Protein AF-A0A920DGD9-F1 (afdb_monomer_lite)

Structure (mmCIF, N/CA/C/O backbone):
data_AF-A0A920DGD9-F1
#
_entry.id   AF-A0A920DGD9-F1
#
loop_
_atom_site.group_PDB
_atom_site.id
_atom_site.type_symbol
_atom_site.label_atom_id
_atom_site.label_alt_id
_atom_site.label_comp_id
_atom_site.label_asym_id
_atom_site.label_entity_id
_atom_site.label_seq_id
_atom_site.pdbx_PDB_ins_code
_atom_site.Cartn_x
_atom_site.Cartn_y
_atom_site.Cartn_z
_atom_site.occupancy
_atom_site.B_iso_or_equiv
_atom_site.auth_seq_id
_atom_site.auth_comp_id
_atom_site.auth_asym_id
_atom_site.auth_atom_id
_atom_site.pdbx_PDB_model_num
ATOM 1 N N . MET A 1 1 ? -0.582 -16.291 3.788 1.00 60.66 1 MET A N 1
ATOM 2 C CA . MET A 1 1 ? -1.723 -15.369 3.964 1.00 60.66 1 MET A CA 1
ATOM 3 C C . MET A 1 1 ? -1.335 -14.380 5.049 1.00 60.66 1 MET A C 1
ATOM 5 O O . MET A 1 1 ? -0.912 -14.825 6.109 1.00 60.66 1 MET A O 1
ATOM 9 N N . ILE A 1 2 ? -1.342 -13.079 4.755 1.00 74.94 2 ILE A N 1
ATOM 10 C CA . ILE A 1 2 ? -0.952 -12.040 5.720 1.00 74.94 2 ILE A CA 1
ATOM 11 C C . ILE A 1 2 ? -2.138 -11.823 6.664 1.00 74.94 2 ILE A C 1
ATOM 13 O O . ILE A 1 2 ? -3.246 -11.599 6.182 1.00 74.94 2 ILE A O 1
ATOM 17 N N . ASN A 1 3 ? -1.908 -11.918 7.975 1.00 82.50 3 ASN A N 1
ATOM 18 C CA . ASN A 1 3 ? -2.905 -11.615 9.001 1.00 82.50 3 ASN A CA 1
ATOM 19 C C . ASN A 1 3 ? -2.457 -10.366 9.771 1.00 82.50 3 ASN A C 1
ATOM 21 O O . ASN A 1 3 ? -1.311 -10.301 10.224 1.00 82.50 3 ASN A O 1
ATOM 25 N N . LEU A 1 4 ? -3.346 -9.381 9.876 1.00 86.81 4 LEU A N 1
ATOM 26 C CA . LEU A 1 4 ? -3.113 -8.130 10.587 1.00 86.81 4 LEU A CA 1
ATOM 27 C C . LEU A 1 4 ? -4.160 -7.962 11.684 1.00 86.81 4 LEU A C 1
ATOM 29 O O . LEU A 1 4 ? -5.357 -7.887 11.400 1.00 86.81 4 LEU A O 1
ATOM 33 N N . LYS A 1 5 ? -3.707 -7.866 12.935 1.00 88.19 5 LYS A N 1
ATOM 34 C CA . LYS A 1 5 ? -4.596 -7.576 14.059 1.00 88.19 5 LYS A CA 1
ATOM 35 C C . LYS A 1 5 ? -4.934 -6.097 14.076 1.00 88.19 5 LYS A C 1
ATOM 37 O O . LYS A 1 5 ? -4.053 -5.244 13.945 1.00 88.19 5 LYS A O 1
ATOM 42 N N . VAL A 1 6 ? -6.213 -5.792 14.253 1.00 91.44 6 VAL A N 1
ATOM 43 C CA . VAL A 1 6 ? -6.702 -4.414 14.270 1.00 91.44 6 VAL A CA 1
ATOM 44 C C . VAL A 1 6 ? -7.571 -4.181 15.496 1.00 91.44 6 VAL A C 1
ATOM 46 O O . VAL A 1 6 ? -8.307 -5.059 15.939 1.00 91.44 6 VAL A O 1
ATOM 49 N N . GLU A 1 7 ? -7.495 -2.976 16.045 1.00 90.88 7 GLU A N 1
ATOM 50 C CA . GLU A 1 7 ? -8.298 -2.578 17.200 1.00 90.88 7 GLU A CA 1
ATOM 51 C C . GLU A 1 7 ? -9.396 -1.616 16.756 1.00 90.88 7 GLU A C 1
ATOM 53 O O . GLU A 1 7 ? -9.132 -0.654 16.031 1.00 90.88 7 GLU A O 1
ATOM 58 N N . LYS A 1 8 ? -10.637 -1.830 17.195 1.00 91.38 8 LYS A N 1
ATOM 59 C CA . LYS A 1 8 ? -11.733 -0.920 16.854 1.00 91.38 8 LYS A CA 1
ATOM 60 C C . LYS A 1 8 ? -11.524 0.453 17.497 1.00 91.38 8 LYS A C 1
ATOM 62 O O . LYS A 1 8 ? -11.150 0.562 18.663 1.00 91.38 8 LYS A O 1
ATOM 67 N N . ARG A 1 9 ? -11.793 1.523 16.743 1.00 88.00 9 ARG A N 1
ATOM 68 C CA . ARG A 1 9 ? -11.675 2.902 17.232 1.00 88.00 9 ARG A CA 1
ATOM 69 C C . ARG A 1 9 ? -13.046 3.490 17.548 1.00 88.00 9 ARG A C 1
ATOM 71 O O . ARG A 1 9 ? -13.851 3.698 16.650 1.00 88.00 9 ARG A O 1
ATOM 78 N N . GLU A 1 10 ? -13.272 3.859 18.804 1.00 85.50 10 GLU A N 1
ATOM 79 C CA . GLU A 1 10 ? -14.515 4.530 19.217 1.00 85.50 10 GLU A CA 1
ATOM 80 C C . GLU A 1 10 ? -14.485 6.044 18.964 1.00 85.50 10 GLU A C 1
ATOM 82 O O . GLU A 1 10 ? -15.456 6.628 18.490 1.00 85.50 10 GLU A O 1
ATOM 87 N N . LYS A 1 11 ? -13.352 6.702 19.248 1.00 83.88 11 LYS A N 1
ATOM 88 C CA . LYS A 1 11 ? -13.198 8.154 19.079 1.00 83.88 11 LYS A CA 1
ATOM 89 C C . LYS A 1 11 ? -12.518 8.481 17.756 1.00 83.88 11 LYS A C 1
ATOM 91 O O . LYS A 1 11 ? -11.349 8.164 17.552 1.00 83.88 11 LYS A O 1
ATOM 96 N N . VAL A 1 12 ? -13.238 9.160 16.870 1.00 84.50 12 VAL A N 1
ATOM 97 C CA . VAL A 1 12 ? -12.712 9.678 15.600 1.00 84.50 12 VAL A CA 1
ATOM 98 C C . VAL A 1 12 ? -12.310 11.154 15.727 1.00 84.50 12 VAL A C 1
ATOM 100 O O . VAL A 1 12 ? -12.796 11.864 16.602 1.00 84.50 12 VAL A O 1
ATOM 103 N N . GLY A 1 13 ? -11.399 11.625 14.869 1.00 86.25 13 GLY A N 1
ATOM 104 C CA . GLY A 1 13 ? -10.994 13.036 14.805 1.00 86.25 13 GLY A CA 1
ATOM 105 C C . GLY A 1 13 ? -9.483 13.274 14.885 1.00 86.25 13 GLY A C 1
ATOM 106 O O . GLY A 1 13 ? -8.686 12.368 15.154 1.00 86.25 13 GLY A O 1
ATOM 107 N N . GLY A 1 14 ? -9.076 14.523 14.638 1.00 84.38 14 GLY A N 1
ATOM 108 C CA . GLY A 1 14 ? -7.666 14.899 14.492 1.00 84.38 14 GLY A CA 1
ATOM 109 C C . GLY A 1 14 ? -6.834 14.743 15.769 1.00 84.38 14 GLY A C 1
ATOM 110 O O . GLY A 1 14 ? -5.694 14.291 15.699 1.00 84.38 14 GLY A O 1
ATOM 111 N N . LEU A 1 15 ? -7.395 15.067 16.941 1.00 84.31 15 LEU A N 1
ATOM 112 C CA . LEU A 1 15 ? -6.694 14.943 18.229 1.00 84.31 15 LEU A CA 1
ATOM 113 C C . LEU A 1 15 ? -6.411 13.480 18.588 1.00 84.31 15 LEU A C 1
ATOM 115 O O . LEU A 1 15 ? -5.271 13.138 18.891 1.00 84.31 15 LEU A O 1
ATOM 119 N N . SER A 1 16 ? -7.422 12.610 18.477 1.00 84.44 16 SER A N 1
ATOM 120 C CA . SER A 1 16 ? -7.266 11.167 18.710 1.00 84.44 16 SER A CA 1
ATOM 121 C C . SER A 1 16 ? -6.249 10.551 17.747 1.00 84.44 16 SER A C 1
ATOM 123 O O . SER A 1 16 ? -5.367 9.813 18.176 1.00 84.44 16 SER A O 1
ATOM 125 N N . SER A 1 17 ? -6.307 10.925 16.466 1.00 85.75 17 SER A N 1
ATOM 126 C CA . SER A 1 17 ? -5.377 10.427 15.446 1.00 85.75 17 SER A CA 1
ATOM 127 C C . SER A 1 17 ? -3.932 10.855 15.727 1.00 85.75 17 SER A C 1
ATOM 129 O O . SER A 1 17 ? -3.017 10.040 15.658 1.00 85.75 17 SER A O 1
ATOM 131 N N . LYS A 1 18 ? -3.712 12.120 16.113 1.00 87.12 18 LYS A N 1
ATOM 132 C CA . LYS A 1 18 ? -2.380 12.627 16.484 1.00 87.12 18 LYS A CA 1
ATOM 133 C C . LYS A 1 18 ? -1.820 11.929 17.723 1.00 87.12 18 LYS A C 1
ATOM 135 O O . LYS A 1 18 ? -0.631 11.616 17.730 1.00 87.12 18 LYS A O 1
ATOM 140 N N . LYS A 1 19 ? -2.658 11.705 18.742 1.00 87.81 19 LYS A N 1
ATOM 141 C CA . LYS A 1 19 ? -2.274 10.992 19.965 1.00 87.81 19 LYS A CA 1
ATOM 142 C C . LYS A 1 19 ? -1.856 9.557 19.644 1.00 87.81 19 LYS A C 1
ATOM 144 O O . LYS A 1 19 ? -0.740 9.172 19.969 1.00 87.81 19 LYS A O 1
ATOM 149 N N . ALA A 1 20 ? -2.688 8.833 18.897 1.00 86.88 20 ALA A N 1
ATOM 150 C CA . ALA A 1 20 ? -2.423 7.453 18.500 1.00 86.88 20 ALA A CA 1
ATOM 151 C C . ALA A 1 20 ? -1.079 7.297 17.766 1.00 86.88 20 ALA A C 1
ATOM 153 O O . ALA A 1 20 ? -0.287 6.419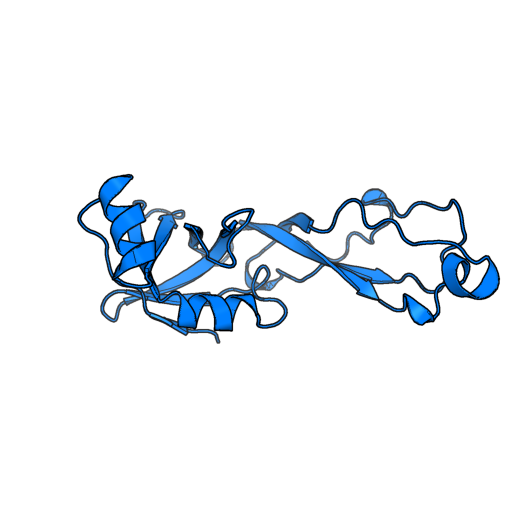 18.102 1.00 86.88 20 ALA A O 1
ATOM 154 N N . ILE A 1 21 ? -0.784 8.191 16.815 1.00 86.00 21 ILE A N 1
ATOM 155 C CA . ILE A 1 21 ? 0.464 8.149 16.037 1.00 86.00 21 ILE A CA 1
ATOM 156 C C . ILE A 1 21 ? 1.686 8.463 16.910 1.00 86.00 21 ILE A C 1
ATOM 158 O O . ILE A 1 21 ? 2.726 7.822 16.768 1.00 86.00 21 ILE A O 1
ATOM 162 N N . LYS A 1 22 ? 1.593 9.476 17.782 1.00 86.44 22 LYS A N 1
ATOM 163 C CA . LYS A 1 22 ? 2.744 9.977 18.550 1.00 86.44 22 LYS A CA 1
ATOM 164 C C . LYS A 1 22 ? 3.032 9.174 19.814 1.00 86.44 22 LYS A C 1
ATOM 166 O O . LYS A 1 22 ? 4.198 8.939 20.113 1.00 86.44 22 LYS A O 1
ATOM 171 N N . GLU A 1 23 ? 1.994 8.819 20.558 1.00 87.88 23 GLU A N 1
ATOM 172 C CA . GLU A 1 23 ? 2.102 8.234 21.898 1.00 87.88 23 GLU A CA 1
ATOM 173 C C . GLU A 1 23 ? 1.923 6.716 21.839 1.00 87.88 23 GLU A C 1
ATOM 175 O O . GLU A 1 23 ? 2.772 5.975 22.328 1.00 87.88 23 GLU A O 1
ATOM 180 N N . ASP A 1 24 ? 0.879 6.251 21.149 1.00 87.06 24 ASP A N 1
ATOM 181 C CA . ASP A 1 24 ? 0.488 4.835 21.167 1.00 87.06 24 ASP A CA 1
ATOM 182 C C . ASP A 1 24 ? 1.141 4.005 20.048 1.00 87.06 24 ASP A C 1
ATOM 184 O O . ASP A 1 24 ? 0.944 2.794 19.984 1.00 87.06 24 ASP A O 1
ATOM 188 N N . LYS A 1 25 ? 1.904 4.644 19.145 1.00 89.31 25 LYS A N 1
ATOM 189 C CA . LYS A 1 25 ? 2.502 4.030 17.938 1.00 89.31 25 LYS A CA 1
ATOM 190 C C . LYS A 1 25 ? 1.477 3.264 17.087 1.00 89.31 25 LYS A C 1
ATOM 192 O O . LYS A 1 25 ? 1.797 2.253 16.456 1.00 89.31 25 LYS A O 1
ATOM 197 N N . LYS A 1 26 ? 0.248 3.775 17.046 1.00 92.25 26 LYS A N 1
ATOM 198 C CA . LYS A 1 26 ? -0.873 3.249 16.266 1.00 92.25 26 LYS A CA 1
ATOM 199 C C . LYS A 1 26 ? -1.145 4.136 15.060 1.00 92.25 26 LYS A C 1
ATOM 201 O O . LYS A 1 26 ? -1.060 5.360 15.134 1.00 92.25 26 LYS A O 1
ATOM 206 N N . VAL A 1 27 ? -1.518 3.513 13.953 1.00 93.12 27 VAL A N 1
ATOM 207 C CA . VAL A 1 27 ? -1.886 4.183 12.707 1.00 93.12 27 VAL A CA 1
ATOM 208 C C . VAL A 1 27 ? -3.406 4.127 12.568 1.00 93.12 27 VAL A C 1
ATOM 210 O O . VAL A 1 27 ? -3.975 3.034 12.574 1.00 93.12 27 VAL A O 1
ATOM 213 N N . PRO A 1 28 ? -4.088 5.279 12.485 1.00 94.19 28 PRO A N 1
ATOM 214 C CA . PRO A 1 28 ? -5.504 5.330 12.154 1.00 94.19 28 PRO A CA 1
ATOM 215 C C . PRO A 1 28 ? -5.775 4.688 10.795 1.00 94.19 28 PRO A C 1
ATOM 217 O O . PRO A 1 28 ? -5.056 4.951 9.834 1.00 94.19 28 PRO A O 1
ATOM 220 N N . ALA A 1 29 ? -6.829 3.892 10.708 1.00 94.38 29 ALA A N 1
ATOM 221 C CA . ALA A 1 29 ? -7.268 3.313 9.454 1.00 94.38 29 ALA A CA 1
ATOM 222 C C . ALA A 1 29 ? -8.792 3.223 9.382 1.00 94.38 29 ALA A C 1
ATOM 224 O O . ALA A 1 29 ? -9.494 3.313 10.396 1.00 94.38 29 ALA A O 1
ATOM 225 N N . ILE A 1 30 ? -9.305 3.033 8.174 1.00 94.69 30 ILE A N 1
ATOM 226 C CA . ILE A 1 30 ? -10.725 2.812 7.925 1.00 94.69 30 ILE A CA 1
ATOM 227 C C . ILE A 1 30 ? -10.913 1.603 7.021 1.00 94.69 30 ILE A C 1
ATOM 229 O O . ILE A 1 30 ? -10.268 1.481 5.983 1.00 94.69 30 ILE A O 1
ATOM 233 N N . ILE A 1 31 ? -11.809 0.710 7.428 1.00 94.00 31 ILE A N 1
ATOM 234 C CA . ILE A 1 31 ? -12.226 -0.437 6.628 1.00 94.00 31 ILE A CA 1
ATOM 235 C C . ILE A 1 31 ? -13.607 -0.131 6.075 1.00 94.00 31 ILE A C 1
ATOM 237 O O . ILE A 1 31 ? -14.545 0.092 6.839 1.00 94.00 31 ILE A O 1
ATOM 241 N N . TYR A 1 32 ? -13.754 -0.124 4.758 1.00 92.62 32 TYR A N 1
ATOM 242 C CA . TYR A 1 32 ? -15.021 0.196 4.108 1.00 92.62 32 TYR A CA 1
ATOM 243 C C . TYR A 1 32 ? -15.257 -0.657 2.869 1.00 92.62 32 TYR A C 1
ATOM 245 O O . TYR A 1 32 ? -14.435 -1.484 2.482 1.00 92.62 32 TYR A O 1
ATOM 253 N N . GLY A 1 33 ? -16.413 -0.456 2.244 1.00 88.62 33 GLY A N 1
ATOM 254 C CA . GLY A 1 33 ? -16.825 -1.197 1.064 1.00 88.62 33 GLY A CA 1
ATOM 255 C C . GLY A 1 33 ? -17.625 -2.448 1.399 1.00 88.62 33 GLY A C 1
ATOM 256 O O . GLY A 1 33 ? -17.797 -2.832 2.562 1.00 88.62 33 GLY A O 1
ATOM 257 N N . GLY A 1 34 ? -18.138 -3.053 0.331 1.00 85.38 34 GLY A N 1
ATOM 258 C CA . GLY A 1 34 ? -19.195 -4.047 0.404 1.00 85.38 34 GLY A CA 1
ATOM 259 C C . GLY A 1 34 ? -20.499 -3.484 0.961 1.00 85.38 34 GLY A C 1
ATOM 260 O O . GLY A 1 34 ? -20.753 -2.291 0.838 1.00 85.38 34 GLY A O 1
ATOM 261 N N . ASP A 1 35 ? -21.299 -4.348 1.582 1.00 84.56 35 ASP A N 1
ATOM 262 C CA . ASP A 1 35 ? -22.633 -4.001 2.097 1.00 84.56 35 ASP A CA 1
ATOM 263 C C . ASP A 1 35 ? -22.619 -3.696 3.612 1.00 84.56 35 ASP A C 1
ATOM 265 O O . ASP A 1 35 ? -23.650 -3.715 4.279 1.00 84.56 35 ASP A O 1
ATOM 269 N N . LYS A 1 36 ? -21.430 -3.447 4.178 1.00 88.44 36 LYS A N 1
ATOM 270 C CA . LYS A 1 36 ? -21.212 -3.141 5.601 1.00 88.44 36 LYS A CA 1
ATOM 271 C C . LYS A 1 36 ? -20.808 -1.684 5.789 1.00 88.44 36 LYS A C 1
ATOM 273 O O . LYS A 1 36 ? -20.075 -1.123 4.974 1.00 88.44 36 LYS A O 1
ATOM 278 N N . GLU A 1 37 ? -21.183 -1.115 6.929 1.00 90.94 37 GLU A N 1
ATOM 279 C CA . GLU A 1 37 ? -20.788 0.246 7.291 1.00 90.94 37 GLU A CA 1
ATOM 280 C C . GLU A 1 37 ? -19.252 0.407 7.381 1.00 90.94 37 GLU A C 1
ATOM 282 O O . GLU A 1 37 ? -18.526 -0.554 7.701 1.00 90.94 37 GLU A O 1
ATOM 287 N N . PRO A 1 38 ? -18.721 1.607 7.077 1.00 93.44 38 PRO A N 1
ATOM 288 C CA . PRO A 1 38 ? -17.319 1.931 7.303 1.00 93.44 38 PRO A CA 1
ATOM 289 C C . PRO A 1 38 ? -16.958 1.805 8.784 1.00 93.44 38 PRO A C 1
ATOM 291 O O . PRO A 1 38 ? -17.647 2.336 9.653 1.00 93.44 38 PRO A O 1
ATOM 294 N N . MET A 1 39 ? -15.853 1.127 9.076 1.00 93.19 39 MET A N 1
ATOM 295 C CA . MET A 1 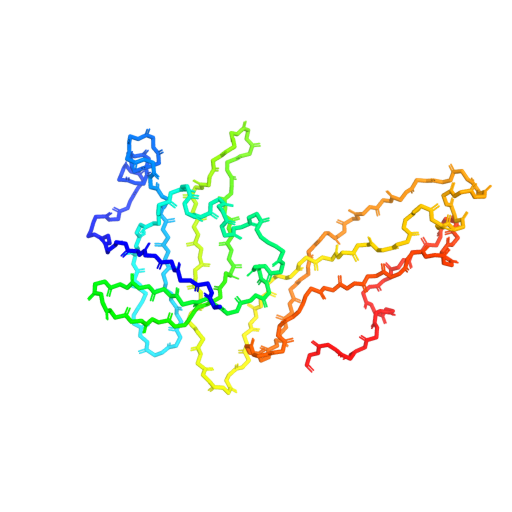39 ? -15.393 0.897 10.436 1.00 93.19 39 MET A CA 1
ATOM 296 C C . MET A 1 39 ? -14.025 1.548 10.661 1.00 93.19 39 MET A C 1
ATOM 298 O O . MET A 1 39 ? -13.044 1.136 10.034 1.00 93.19 39 MET A O 1
ATOM 302 N N . PRO A 1 40 ? -13.927 2.544 11.558 1.00 94.12 40 PRO A N 1
ATOM 303 C CA . PRO A 1 40 ? -12.647 3.106 11.955 1.00 94.12 40 PRO A CA 1
ATOM 304 C C . PRO A 1 40 ? -11.911 2.135 12.886 1.00 94.12 40 PRO A C 1
ATOM 306 O O . PRO A 1 40 ? -12.473 1.629 13.862 1.00 94.12 40 PRO A O 1
ATOM 309 N N . VAL A 1 41 ? -10.635 1.903 12.602 1.00 93.94 41 VAL A N 1
ATOM 310 C CA . VAL A 1 41 ? -9.762 1.006 13.365 1.00 93.94 41 VAL A CA 1
ATOM 311 C C . VAL A 1 41 ? -8.387 1.632 13.587 1.00 93.94 41 VAL A C 1
ATOM 313 O O . VAL A 1 41 ? -8.020 2.635 12.972 1.00 93.94 41 VAL A O 1
ATOM 316 N N . PHE A 1 42 ? -7.618 1.038 14.487 1.00 93.75 42 PHE A N 1
ATOM 317 C CA . PHE A 1 42 ? -6.201 1.287 14.663 1.00 93.75 42 PHE A CA 1
ATOM 318 C C . PHE A 1 42 ? -5.397 0.071 14.220 1.00 93.75 42 PHE A C 1
ATOM 320 O O . PHE A 1 42 ? -5.726 -1.066 14.555 1.00 93.75 42 PHE A O 1
ATOM 327 N N . LEU A 1 43 ? -4.313 0.343 13.501 1.00 92.12 43 LEU A N 1
ATOM 328 C CA . LEU A 1 43 ? -3.297 -0.628 13.119 1.00 92.12 43 LEU A CA 1
ATOM 329 C C . LEU A 1 43 ? -2.040 -0.388 13.951 1.00 92.12 43 LEU A C 1
ATOM 331 O O . LEU A 1 43 ? -1.663 0.758 14.200 1.00 92.12 43 LEU A O 1
ATOM 335 N N . GLN A 1 44 ? -1.348 -1.448 14.348 1.00 90.69 44 GLN A N 1
ATOM 336 C CA . GLN A 1 44 ? -0.042 -1.312 14.990 1.00 90.69 44 GLN A CA 1
ATOM 337 C C . GLN A 1 44 ? 1.000 -0.875 13.952 1.00 90.69 44 GLN A C 1
ATOM 339 O O . GLN A 1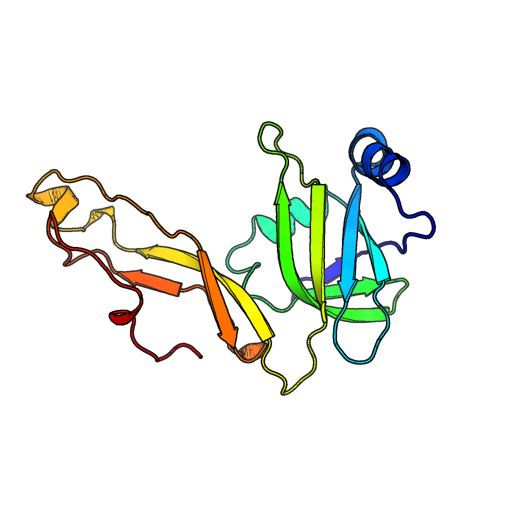 44 ? 1.190 -1.549 12.939 1.00 90.69 44 GLN A O 1
ATOM 344 N N . ASN A 1 45 ? 1.709 0.236 14.192 1.00 88.19 45 ASN A N 1
ATOM 345 C CA . ASN A 1 45 ? 2.635 0.801 13.199 1.00 88.19 45 ASN A CA 1
ATOM 346 C C . ASN A 1 45 ? 3.749 -0.185 12.807 1.00 88.19 45 ASN A C 1
ATOM 348 O O . ASN A 1 45 ? 4.119 -0.276 11.641 1.00 88.19 45 ASN A O 1
ATOM 352 N N . ASN A 1 46 ? 4.264 -0.960 13.766 1.00 87.50 46 ASN A N 1
ATOM 353 C CA . ASN A 1 46 ? 5.320 -1.940 13.503 1.00 87.50 46 ASN A CA 1
ATOM 354 C C . ASN A 1 46 ? 4.842 -3.095 12.611 1.00 87.50 46 ASN A C 1
ATOM 356 O O . ASN A 1 46 ? 5.601 -3.564 11.766 1.00 87.50 46 ASN A O 1
ATOM 360 N N . GLU A 1 47 ? 3.605 -3.561 12.797 1.00 88.38 47 GLU A N 1
ATOM 361 C CA . GLU A 1 47 ? 3.019 -4.609 11.953 1.00 88.38 47 GLU A CA 1
ATOM 362 C C . GLU A 1 47 ? 2.744 -4.070 10.551 1.00 88.38 47 GLU A C 1
ATOM 364 O O . GLU A 1 47 ? 3.111 -4.705 9.565 1.00 88.38 47 GLU A O 1
ATOM 369 N N . LEU A 1 48 ? 2.214 -2.848 10.464 1.00 88.75 48 LEU A N 1
ATOM 370 C CA . LEU A 1 48 ? 1.984 -2.171 9.195 1.00 88.75 48 LEU A CA 1
ATOM 371 C C . LEU A 1 48 ? 3.283 -1.983 8.395 1.00 88.75 48 LEU A C 1
ATOM 373 O O . LEU A 1 48 ? 3.302 -2.272 7.204 1.00 88.75 48 LEU A O 1
ATOM 377 N N . ILE A 1 49 ? 4.380 -1.557 9.035 1.00 88.00 49 ILE A N 1
ATOM 378 C CA . ILE A 1 49 ? 5.693 -1.434 8.378 1.00 88.00 49 ILE A CA 1
ATOM 379 C C . ILE A 1 49 ? 6.152 -2.783 7.823 1.00 88.00 49 ILE A C 1
ATOM 381 O O . ILE A 1 49 ? 6.605 -2.836 6.682 1.00 88.00 49 ILE A O 1
ATOM 385 N N . LYS A 1 50 ? 6.036 -3.866 8.601 1.00 86.94 50 LYS A N 1
ATOM 386 C CA . LYS A 1 50 ? 6.435 -5.212 8.156 1.00 86.94 50 LYS A CA 1
ATOM 387 C C . LYS A 1 50 ? 5.636 -5.654 6.937 1.00 86.94 50 LYS A C 1
ATOM 389 O O . LYS A 1 50 ? 6.216 -6.169 5.990 1.00 86.94 50 LYS A O 1
ATOM 394 N N . ILE A 1 51 ? 4.328 -5.419 6.967 1.00 86.50 51 ILE A N 1
ATOM 395 C CA . ILE A 1 51 ? 3.425 -5.774 5.878 1.00 86.50 51 ILE A CA 1
ATOM 396 C C . ILE A 1 51 ? 3.750 -4.938 4.644 1.00 86.50 51 ILE A C 1
ATOM 398 O O . ILE A 1 51 ? 4.065 -5.504 3.613 1.00 86.50 51 ILE A O 1
ATOM 402 N N . ILE A 1 52 ? 3.788 -3.611 4.740 1.00 84.88 52 ILE A N 1
ATOM 403 C CA . ILE A 1 52 ? 4.076 -2.741 3.587 1.00 84.88 52 ILE A CA 1
ATOM 404 C C . ILE A 1 52 ? 5.471 -2.987 2.998 1.00 84.88 52 ILE A C 1
ATOM 406 O O . ILE A 1 52 ? 5.661 -2.828 1.797 1.00 84.88 52 ILE A O 1
ATOM 410 N N . SER A 1 53 ? 6.445 -3.373 3.825 1.00 82.88 53 SER A N 1
ATOM 411 C CA . SER A 1 53 ? 7.799 -3.689 3.353 1.00 82.88 53 SER A CA 1
ATOM 412 C C . SER A 1 53 ? 7.898 -5.049 2.662 1.00 82.88 53 SER A C 1
ATOM 414 O O . SER A 1 53 ? 8.934 -5.333 2.068 1.00 82.88 53 SER A O 1
ATOM 416 N N . SER A 1 54 ? 6.874 -5.904 2.752 1.00 80.31 54 SER A N 1
ATOM 417 C CA . SER A 1 54 ? 6.856 -7.151 1.989 1.00 80.31 54 SER A CA 1
ATOM 418 C C . SER A 1 54 ? 6.473 -6.906 0.528 1.00 80.31 54 SER A C 1
ATOM 420 O O . SER A 1 54 ? 5.735 -5.979 0.189 1.00 80.31 54 SER A O 1
ATOM 422 N N . GLU A 1 55 ? 7.025 -7.721 -0.364 1.00 68.19 55 GLU A N 1
ATOM 423 C CA . GLU A 1 55 ? 6.769 -7.591 -1.795 1.00 68.19 55 GLU A CA 1
ATOM 424 C C . GLU A 1 55 ? 5.290 -7.877 -2.113 1.00 68.19 55 GLU A C 1
ATOM 426 O O . GLU A 1 55 ? 4.653 -8.725 -1.489 1.00 68.19 55 GLU A O 1
ATOM 431 N N . ASN A 1 56 ? 4.743 -7.177 -3.112 1.00 69.19 56 ASN A N 1
ATOM 432 C CA . ASN A 1 56 ? 3.383 -7.363 -3.649 1.00 69.19 56 ASN A CA 1
ATOM 433 C C . ASN A 1 56 ? 2.203 -7.051 -2.704 1.00 69.19 56 ASN A C 1
ATOM 435 O O . ASN A 1 56 ? 1.062 -7.396 -3.012 1.00 69.19 56 ASN A O 1
ATOM 439 N N . VAL A 1 57 ? 2.411 -6.369 -1.578 1.00 76.62 57 VAL A N 1
ATOM 440 C CA . VAL A 1 57 ? 1.342 -6.139 -0.583 1.00 76.62 57 VAL A CA 1
ATOM 441 C C . VAL A 1 57 ? 0.213 -5.238 -1.061 1.00 76.62 57 VAL A C 1
ATOM 443 O O . VAL A 1 57 ? -0.950 -5.526 -0.790 1.00 76.62 57 VAL A O 1
ATOM 446 N N . PHE A 1 58 ? 0.526 -4.180 -1.805 1.00 75.00 58 PHE A N 1
ATOM 447 C CA . PHE A 1 58 ? -0.492 -3.296 -2.385 1.00 75.00 58 PHE A CA 1
ATOM 448 C C . PHE A 1 58 ? -1.384 -4.025 -3.398 1.00 75.00 58 PHE A C 1
ATOM 450 O O . PHE A 1 58 ? -2.534 -3.645 -3.605 1.00 75.00 58 PHE A O 1
ATOM 457 N N . GLY A 1 59 ? -0.859 -5.102 -3.987 1.00 72.06 59 GLY A N 1
ATOM 458 C CA . GLY A 1 59 ? -1.569 -5.966 -4.913 1.00 72.06 59 GLY A CA 1
ATOM 459 C C . GLY A 1 59 ? -2.148 -7.238 -4.288 1.00 72.06 59 GLY A C 1
ATOM 460 O O . GLY A 1 59 ? -2.589 -8.107 -5.025 1.00 72.06 59 GLY A O 1
ATOM 461 N N . SER A 1 60 ? -2.123 -7.398 -2.964 1.00 78.69 60 SER A N 1
ATOM 462 C CA . SER A 1 60 ? -2.507 -8.656 -2.313 1.00 78.69 60 SER A CA 1
ATOM 463 C C . SER A 1 60 ? -3.748 -8.506 -1.441 1.00 78.69 60 SER A C 1
ATOM 465 O O . SER A 1 60 ? -3.957 -7.482 -0.791 1.00 78.69 60 SER A O 1
ATOM 467 N N . VAL A 1 61 ? -4.552 -9.570 -1.382 1.00 84.94 61 VAL A N 1
ATOM 468 C CA . VAL A 1 61 ? -5.636 -9.702 -0.400 1.00 84.94 61 VAL A CA 1
ATOM 469 C C . VAL A 1 61 ? -5.045 -10.064 0.959 1.00 84.94 61 VAL A C 1
ATOM 471 O O . VAL A 1 61 ? -4.221 -10.974 1.080 1.00 84.94 61 VAL A O 1
ATOM 474 N N . ILE A 1 62 ? -5.484 -9.352 1.988 1.00 88.31 62 ILE A N 1
ATOM 475 C CA . ILE A 1 62 ? -4.999 -9.467 3.361 1.00 88.31 62 ILE A CA 1
ATOM 476 C C . ILE A 1 62 ? -6.169 -9.828 4.260 1.00 88.31 62 ILE A C 1
ATOM 478 O O . ILE A 1 62 ? -7.288 -9.350 4.074 1.00 88.31 62 ILE A O 1
ATOM 482 N N . GLU A 1 63 ? -5.904 -10.676 5.244 1.00 90.44 63 GLU A N 1
ATOM 483 C CA . GLU A 1 63 ? -6.858 -10.977 6.298 1.00 90.44 63 GLU A CA 1
ATOM 484 C C . GLU A 1 63 ? -6.639 -10.007 7.460 1.00 90.44 63 GLU A C 1
ATOM 486 O O . GLU A 1 63 ? -5.536 -9.902 7.998 1.00 90.44 63 GLU A O 1
ATOM 491 N N . ILE A 1 64 ? -7.687 -9.298 7.857 1.00 91.62 64 ILE A N 1
ATOM 492 C CA . ILE A 1 64 ? -7.693 -8.488 9.073 1.00 91.62 64 ILE A CA 1
ATOM 493 C C . ILE A 1 64 ? -8.492 -9.197 10.159 1.00 91.62 64 ILE A C 1
ATOM 495 O O . ILE A 1 64 ? -9.568 -9.730 9.892 1.00 91.62 64 ILE A O 1
ATOM 499 N N . ASP A 1 65 ? -7.964 -9.195 11.378 1.00 91.00 65 ASP A N 1
ATOM 500 C CA . ASP A 1 65 ? -8.618 -9.755 12.557 1.00 91.00 65 ASP A CA 1
ATOM 501 C C . ASP A 1 65 ? -9.096 -8.624 13.472 1.00 91.00 65 ASP A C 1
ATOM 503 O O . ASP A 1 65 ? -8.285 -7.889 14.042 1.00 91.00 65 ASP A O 1
ATOM 507 N N . ILE A 1 66 ? -10.419 -8.482 13.573 1.00 88.69 66 ILE A N 1
ATOM 508 C CA . ILE A 1 66 ? -11.113 -7.519 14.428 1.00 88.69 66 ILE A CA 1
ATOM 509 C C . ILE A 1 66 ? -11.843 -8.309 15.515 1.00 88.69 66 ILE A C 1
ATOM 511 O O . ILE A 1 66 ? -12.879 -8.914 15.239 1.00 88.69 66 ILE A O 1
ATOM 515 N N . ASP A 1 67 ? -11.352 -8.297 16.752 1.00 84.88 67 ASP A N 1
ATOM 516 C CA . ASP A 1 67 ? -12.002 -8.978 17.884 1.00 84.88 67 ASP A CA 1
ATOM 517 C C . ASP A 1 67 ? -12.369 -10.458 17.589 1.00 84.88 67 ASP A C 1
ATOM 519 O O . ASP A 1 67 ? -13.475 -10.912 17.895 1.00 84.88 67 ASP A O 1
ATOM 523 N N . ASN A 1 68 ? -11.454 -11.218 16.968 1.00 83.12 68 ASN A N 1
ATOM 524 C CA . ASN A 1 68 ? -11.627 -12.599 16.479 1.00 83.12 68 ASN A CA 1
ATOM 525 C C . ASN A 1 68 ? -12.552 -12.762 15.257 1.00 83.12 68 ASN A C 1
ATOM 527 O O . ASN A 1 68 ? -12.895 -13.888 14.880 1.00 83.12 68 ASN A O 1
ATOM 531 N N . LYS A 1 69 ? -12.971 -11.668 14.613 1.00 87.25 69 LYS A N 1
ATOM 532 C CA . LYS A 1 69 ? -13.691 -11.693 13.334 1.00 87.25 69 LYS A CA 1
ATOM 533 C C . LYS A 1 69 ? -12.733 -11.373 12.199 1.00 87.25 69 LYS A C 1
ATOM 535 O O . LYS A 1 69 ? -12.150 -10.294 12.144 1.00 87.25 69 LYS A O 1
ATOM 540 N N . LYS A 1 70 ? -12.637 -12.304 11.256 1.00 90.62 70 LYS A N 1
ATOM 541 C CA . LYS A 1 70 ? -11.784 -12.179 10.077 1.00 90.62 70 LYS A CA 1
ATOM 542 C C . LYS A 1 70 ? -12.533 -11.504 8.934 1.00 90.62 70 LYS A C 1
ATOM 544 O O . LYS A 1 70 ? -13.632 -11.929 8.579 1.00 90.62 70 LYS A O 1
ATOM 549 N N . GLU A 1 71 ? -11.928 -10.486 8.334 1.00 90.12 71 GLU A N 1
ATOM 550 C CA . GLU A 1 71 ? -12.396 -9.885 7.082 1.00 90.12 71 GLU A CA 1
ATOM 551 C C . GLU A 1 71 ? -11.265 -9.866 6.047 1.00 90.12 71 GLU A C 1
ATOM 553 O O . GLU A 1 71 ? -10.098 -9.689 6.386 1.00 90.12 71 GLU A O 1
ATOM 558 N N . MET A 1 72 ? -11.606 -10.058 4.771 1.00 90.19 72 MET A N 1
ATOM 559 C CA . MET A 1 72 ? -10.655 -9.933 3.665 1.00 90.19 72 MET A CA 1
ATOM 560 C C . MET A 1 72 ? -10.677 -8.508 3.127 1.00 90.19 72 MET A C 1
ATOM 562 O O . MET A 1 72 ? -11.739 -7.982 2.781 1.00 90.19 72 MET A O 1
ATOM 566 N N . VAL A 1 73 ? -9.506 -7.888 3.034 1.00 90.75 73 VAL A N 1
ATOM 567 C CA . VAL A 1 73 ? -9.344 -6.506 2.582 1.00 90.75 73 VAL A CA 1
ATOM 568 C C . VAL A 1 73 ? -8.156 -6.360 1.641 1.00 90.75 73 VAL A C 1
ATOM 570 O O . VAL A 1 73 ? -7.249 -7.187 1.625 1.00 90.75 73 VAL A O 1
ATOM 573 N N . VAL A 1 74 ? -8.148 -5.280 0.870 1.00 89.19 74 VAL A N 1
ATOM 574 C CA . VAL A 1 74 ? -6.996 -4.816 0.089 1.00 89.19 74 VAL A CA 1
ATOM 575 C C . VAL A 1 74 ? -6.623 -3.404 0.518 1.00 89.19 74 VAL A C 1
ATOM 577 O O . VAL A 1 74 ? -7.489 -2.619 0.917 1.00 89.19 74 VAL A O 1
ATOM 580 N N . PHE A 1 75 ? -5.338 -3.066 0.417 1.00 88.50 75 PHE A N 1
ATOM 581 C CA . PHE A 1 75 ? -4.893 -1.688 0.586 1.00 88.50 75 PHE A CA 1
ATOM 582 C C . PHE A 1 75 ? -5.430 -0.836 -0.558 1.00 88.50 75 PHE A C 1
ATOM 584 O O . PHE A 1 75 ? -5.129 -1.076 -1.727 1.00 88.50 75 PHE A O 1
ATOM 591 N N . LYS A 1 76 ? -6.234 0.169 -0.218 1.00 87.88 76 LYS A N 1
ATOM 592 C CA . LYS A 1 76 ? -6.708 1.152 -1.188 1.00 87.88 76 LYS A CA 1
ATOM 593 C C . LYS A 1 76 ? -5.783 2.359 -1.246 1.00 87.88 76 LYS A C 1
ATOM 595 O O . LYS A 1 76 ? -5.444 2.809 -2.337 1.00 87.88 76 LYS A O 1
ATOM 600 N N . GLU A 1 77 ? -5.382 2.859 -0.084 1.00 87.88 77 GLU A N 1
ATOM 601 C CA . GLU A 1 77 ? -4.470 3.990 0.040 1.00 87.88 77 GLU A CA 1
ATOM 602 C C . GLU A 1 77 ? -3.656 3.864 1.327 1.00 87.88 77 GLU A C 1
ATOM 604 O O . GLU A 1 77 ? -4.154 3.419 2.364 1.00 87.88 77 GLU A O 1
ATOM 609 N N . VAL A 1 78 ? -2.392 4.275 1.264 1.00 89.56 78 VAL A N 1
ATOM 610 C CA . VAL A 1 78 ? -1.528 4.402 2.434 1.00 89.56 78 VAL A CA 1
ATOM 611 C C . VAL A 1 78 ? -0.933 5.796 2.437 1.00 89.56 78 VAL A C 1
ATOM 613 O O . VAL A 1 78 ? -0.176 6.171 1.544 1.00 89.56 78 VAL A O 1
ATOM 616 N N . GLN A 1 79 ? -1.232 6.553 3.484 1.00 90.88 79 GLN A N 1
ATOM 617 C CA . GLN A 1 79 ? -0.703 7.892 3.665 1.00 90.88 79 GLN A CA 1
ATOM 618 C C . GLN A 1 79 ? 0.517 7.851 4.572 1.00 90.88 79 GLN A C 1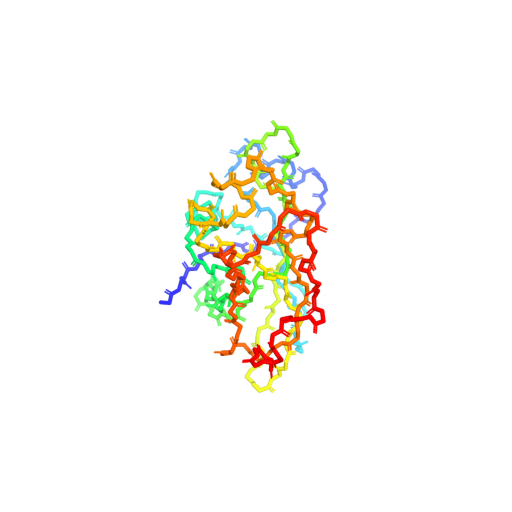
ATOM 620 O O . GLN A 1 79 ? 0.498 7.303 5.680 1.00 90.88 79 GLN A O 1
ATOM 625 N N . LYS A 1 80 ? 1.592 8.471 4.095 1.00 89.75 80 LYS A N 1
ATOM 626 C CA . LYS A 1 80 ? 2.851 8.611 4.815 1.00 89.75 80 LYS A CA 1
ATOM 627 C C . LYS A 1 80 ? 3.135 10.083 5.061 1.00 89.75 80 LYS A C 1
ATOM 629 O O . LYS A 1 80 ? 2.876 10.934 4.212 1.00 89.75 80 LYS A O 1
ATOM 634 N N . HIS A 1 81 ? 3.707 10.387 6.217 1.00 88.94 81 HIS A N 1
ATOM 635 C CA . HIS A 1 81 ? 4.149 11.741 6.509 1.00 88.94 81 HIS A CA 1
ATOM 636 C C . HIS A 1 81 ? 5.283 12.149 5.540 1.00 88.94 81 HIS A C 1
ATOM 638 O O . HIS A 1 81 ? 6.241 11.392 5.383 1.00 88.94 81 HIS A O 1
ATOM 644 N N . PRO A 1 82 ? 5.247 13.348 4.928 1.00 86.12 82 PRO A N 1
ATOM 645 C CA . PRO A 1 82 ? 6.179 13.720 3.855 1.00 86.12 82 PRO A CA 1
ATOM 646 C C . PRO A 1 82 ? 7.644 13.800 4.306 1.00 86.12 82 PRO A C 1
ATOM 648 O O . PRO A 1 82 ? 8.545 13.453 3.554 1.00 86.12 82 PRO A O 1
ATOM 651 N N . SER A 1 83 ? 7.891 14.239 5.545 1.00 87.44 83 SER A N 1
ATOM 652 C CA . SER A 1 83 ? 9.248 14.387 6.099 1.00 87.44 83 SER A CA 1
ATOM 653 C C . SER A 1 83 ? 9.621 13.385 7.191 1.00 87.44 83 SER A C 1
ATOM 655 O O . SER A 1 83 ? 10.770 13.338 7.617 1.00 87.44 83 SER A O 1
ATOM 657 N N . LYS A 1 84 ? 8.663 12.598 7.689 1.00 83.75 84 LYS A N 1
ATOM 658 C CA . LYS A 1 84 ? 8.881 11.672 8.807 1.00 83.75 84 LYS A CA 1
ATOM 659 C C . LYS A 1 84 ? 8.596 10.271 8.314 1.00 83.75 84 LYS A C 1
ATOM 661 O O . LYS A 1 84 ? 7.633 10.060 7.587 1.00 83.75 84 LYS A O 1
ATOM 666 N N . ASN A 1 85 ? 9.388 9.298 8.741 1.00 80.50 85 ASN A N 1
ATOM 667 C CA . ASN A 1 85 ? 9.195 7.910 8.332 1.00 80.50 85 ASN A CA 1
ATOM 668 C C . ASN A 1 85 ? 8.058 7.228 9.122 1.00 80.50 85 ASN A C 1
ATOM 670 O O . ASN A 1 85 ? 8.272 6.207 9.765 1.00 80.50 85 ASN A O 1
ATOM 674 N N . ILE A 1 86 ? 6.867 7.835 9.125 1.00 85.38 86 ILE A N 1
ATOM 675 C CA . ILE A 1 86 ? 5.679 7.367 9.848 1.00 85.38 86 ILE A CA 1
ATOM 676 C C . ILE A 1 86 ? 4.463 7.344 8.922 1.00 85.38 86 ILE A C 1
ATOM 678 O O . ILE A 1 86 ? 4.288 8.246 8.097 1.00 85.38 86 ILE A O 1
ATOM 682 N N . PHE A 1 87 ? 3.613 6.335 9.086 1.00 90.12 87 PHE A N 1
ATOM 683 C CA . PHE A 1 87 ? 2.314 6.270 8.422 1.00 90.12 87 PHE A CA 1
ATOM 684 C C . PHE A 1 87 ? 1.280 7.088 9.199 1.00 90.12 87 PHE A C 1
ATOM 686 O O . PHE A 1 87 ? 1.285 7.108 10.431 1.00 90.12 87 PHE A O 1
ATOM 693 N N . THR A 1 88 ? 0.419 7.802 8.478 1.00 91.56 88 THR A N 1
ATOM 694 C CA . THR A 1 88 ? -0.563 8.731 9.058 1.00 91.56 88 THR A CA 1
ATOM 695 C C . THR A 1 88 ? -1.992 8.237 8.930 1.00 91.56 88 THR A C 1
ATOM 697 O O . THR A 1 88 ? -2.798 8.507 9.819 1.00 91.56 88 THR A O 1
ATOM 700 N N . HIS A 1 89 ? -2.306 7.534 7.844 1.00 92.75 89 HIS A N 1
ATOM 701 C CA . HIS A 1 89 ? -3.620 6.950 7.615 1.00 92.75 89 HIS A CA 1
ATOM 702 C C . HIS A 1 89 ? -3.528 5.762 6.658 1.00 92.75 89 HIS A C 1
ATOM 704 O O . HIS A 1 89 ? -2.646 5.735 5.796 1.00 92.75 89 HIS A O 1
ATOM 710 N N . VAL A 1 90 ? -4.444 4.808 6.790 1.00 93.19 90 VAL A N 1
ATOM 711 C CA . VAL A 1 90 ? -4.585 3.679 5.867 1.00 93.19 90 VAL A CA 1
ATOM 712 C C . VAL A 1 90 ? -6.052 3.470 5.511 1.00 93.19 90 VAL A C 1
ATOM 714 O O . VAL A 1 90 ? -6.909 3.365 6.388 1.00 93.19 90 VAL A O 1
ATOM 717 N N . ASP A 1 91 ? -6.313 3.316 4.221 1.00 92.56 91 ASP A N 1
ATOM 718 C CA . ASP A 1 91 ? -7.619 2.965 3.687 1.00 92.56 91 ASP A CA 1
ATOM 719 C C . ASP A 1 91 ? -7.615 1.502 3.253 1.00 92.56 91 ASP A C 1
ATOM 721 O O . ASP A 1 91 ? -6.814 1.082 2.412 1.00 92.56 91 ASP A O 1
ATOM 725 N N . LEU A 1 92 ? -8.535 0.729 3.823 1.00 92.44 92 LEU A N 1
ATOM 726 C CA . LEU A 1 92 ? -8.715 -0.689 3.547 1.00 92.44 92 LEU A CA 1
ATOM 727 C C . LEU A 1 92 ? -10.081 -0.906 2.896 1.00 92.44 92 LEU A C 1
ATOM 729 O O . LEU A 1 92 ? -11.120 -0.539 3.450 1.00 92.44 92 LEU A O 1
ATOM 733 N N . LEU A 1 93 ? -10.084 -1.538 1.726 1.00 91.19 93 LEU A N 1
ATOM 734 C CA . LEU A 1 93 ? -11.303 -1.872 1.000 1.00 91.19 93 LEU A CA 1
ATOM 735 C C . LEU A 1 93 ? -11.638 -3.350 1.203 1.00 91.19 93 LEU A C 1
ATOM 737 O O . LEU A 1 93 ? -10.811 -4.215 0.923 1.00 91.19 93 LEU A O 1
ATOM 741 N N . ARG A 1 94 ? -12.861 -3.647 1.646 1.00 91.31 94 ARG A N 1
ATOM 742 C CA . ARG A 1 94 ? -13.360 -5.019 1.785 1.00 91.31 94 ARG A CA 1
ATOM 743 C C . ARG A 1 94 ? -13.460 -5.702 0.429 1.00 91.31 94 ARG A C 1
ATOM 745 O O . ARG A 1 94 ? -14.046 -5.170 -0.515 1.00 91.31 94 ARG A O 1
ATOM 752 N N . VAL A 1 95 ? -12.933 -6.916 0.368 1.00 88.56 95 VAL A N 1
ATOM 753 C CA . VAL A 1 95 ? -13.029 -7.780 -0.803 1.00 88.56 95 VAL A CA 1
ATOM 754 C C . VAL A 1 95 ? -14.297 -8.612 -0.704 1.00 88.56 95 VAL A C 1
ATOM 756 O O . VAL A 1 95 ? -14.492 -9.357 0.254 1.00 88.56 95 VAL A O 1
ATOM 759 N N . ILE A 1 96 ? -15.147 -8.511 -1.725 1.00 84.44 96 ILE A N 1
ATOM 760 C CA . ILE A 1 96 ? -16.267 -9.431 -1.919 1.00 84.44 96 ILE A CA 1
ATOM 761 C C . ILE A 1 96 ? -15.875 -10.418 -3.022 1.00 84.44 96 ILE A C 1
ATOM 763 O O . ILE A 1 96 ? -15.524 -9.968 -4.120 1.00 84.44 96 ILE A O 1
ATOM 767 N N . PRO A 1 97 ? -15.972 -11.737 -2.777 1.00 79.62 97 PRO A N 1
ATOM 768 C CA . PRO A 1 97 ? -15.746 -12.746 -3.803 1.00 79.62 97 PRO A CA 1
ATOM 769 C C . PRO A 1 97 ? -16.542 -12.450 -5.080 1.00 79.62 97 PRO A C 1
ATOM 771 O O . PRO A 1 97 ? -17.736 -12.159 -5.038 1.00 79.62 97 PRO A O 1
ATOM 774 N N . GLY A 1 98 ? -15.866 -12.491 -6.227 1.00 77.75 98 GLY A N 1
ATOM 775 C CA . GLY A 1 98 ? -16.482 -12.268 -7.538 1.00 77.75 98 GLY A CA 1
ATOM 776 C C . GLY A 1 98 ? -16.653 -10.804 -7.966 1.00 77.75 98 GLY A C 1
ATOM 777 O O . GLY A 1 98 ? -16.908 -10.567 -9.148 1.00 77.75 98 GLY A O 1
ATOM 778 N N . LYS A 1 99 ? -16.459 -9.812 -7.082 1.00 82.00 99 LYS A N 1
ATOM 779 C CA . LYS A 1 99 ? -16.465 -8.391 -7.474 1.00 82.00 99 LYS A CA 1
ATOM 780 C C . LYS A 1 99 ? -15.069 -7.935 -7.912 1.00 82.00 99 LYS A C 1
ATOM 782 O O . LYS A 1 99 ? -14.054 -8.343 -7.348 1.00 82.00 99 LYS A O 1
ATOM 787 N N . LYS A 1 100 ? -15.019 -7.069 -8.929 1.00 83.75 100 LYS A N 1
ATOM 788 C CA . LYS A 1 100 ? -13.791 -6.355 -9.304 1.00 83.75 100 LYS A CA 1
ATOM 789 C C . LYS A 1 100 ? -13.566 -5.192 -8.336 1.00 83.75 100 LYS A C 1
ATOM 791 O O . LYS A 1 100 ? -14.523 -4.527 -7.943 1.00 83.75 100 LYS A O 1
ATOM 796 N N . VAL A 1 101 ? -12.312 -4.940 -7.984 1.00 83.50 101 VAL A N 1
ATOM 797 C CA . VAL A 1 101 ? -11.896 -3.833 -7.119 1.00 83.50 101 VAL A CA 1
ATOM 798 C C . VAL A 1 101 ? -10.922 -2.931 -7.864 1.00 83.50 101 VAL A C 1
ATOM 800 O O . VAL A 1 101 ? -10.088 -3.401 -8.637 1.00 83.50 101 VAL A O 1
ATOM 803 N N . ALA A 1 102 ? -11.050 -1.623 -7.645 1.00 83.00 102 ALA A N 1
ATOM 804 C CA . ALA A 1 102 ? -10.100 -0.645 -8.153 1.00 83.00 102 ALA A CA 1
ATOM 805 C C . ALA A 1 102 ? -8.968 -0.480 -7.136 1.00 83.00 102 ALA A C 1
ATOM 807 O O . ALA A 1 102 ? -9.197 0.064 -6.052 1.00 83.00 102 ALA A O 1
ATOM 808 N N . VAL A 1 103 ? -7.761 -0.905 -7.481 1.00 82.50 103 VAL A N 1
ATOM 809 C CA . VAL A 1 103 ? -6.580 -0.880 -6.606 1.00 82.50 103 VAL A CA 1
ATOM 810 C C . VAL A 1 103 ? -5.430 -0.158 -7.288 1.00 82.50 103 VAL A C 1
ATOM 812 O O . VAL A 1 103 ? -5.385 -0.072 -8.513 1.00 82.50 103 VAL A O 1
ATOM 815 N N . THR A 1 104 ? -4.526 0.404 -6.496 1.00 82.88 104 THR A N 1
ATOM 816 C CA . THR A 1 104 ? -3.316 1.046 -7.008 1.00 82.88 104 THR A CA 1
ATOM 817 C C . THR A 1 104 ? -2.162 0.080 -6.815 1.00 82.88 104 THR A C 1
ATOM 819 O O . THR A 1 104 ? -1.873 -0.315 -5.689 1.00 82.88 104 THR A O 1
ATOM 822 N N . VAL A 1 105 ? -1.540 -0.329 -7.917 1.00 82.62 105 VAL A N 1
ATOM 823 C CA . VAL A 1 105 ? -0.420 -1.273 -7.913 1.00 82.62 105 VAL A CA 1
ATOM 824 C C . VAL A 1 105 ? 0.858 -0.569 -8.361 1.00 82.62 105 VAL A C 1
ATOM 826 O O . VAL A 1 105 ? 0.797 0.317 -9.224 1.00 82.62 105 VAL A O 1
ATOM 829 N N . PRO A 1 106 ? 2.015 -0.937 -7.791 1.00 84.75 106 PRO A N 1
ATOM 830 C CA . PRO A 1 106 ? 3.291 -0.407 -8.234 1.00 84.75 106 PRO A CA 1
ATOM 831 C C . PRO A 1 106 ? 3.654 -0.934 -9.628 1.00 84.75 106 PRO A C 1
ATOM 833 O O . PRO A 1 106 ? 3.198 -1.996 -10.068 1.00 84.75 106 PRO A O 1
ATOM 836 N N . VAL A 1 107 ? 4.480 -0.148 -10.311 1.00 86.50 107 VAL A N 1
ATOM 837 C CA . VAL A 1 107 ? 5.121 -0.483 -11.577 1.00 86.50 107 VAL A CA 1
ATOM 838 C C . VAL A 1 107 ? 6.582 -0.805 -11.284 1.00 86.50 107 VAL A C 1
ATOM 840 O O . VAL A 1 107 ? 7.369 0.083 -10.958 1.00 86.50 107 VAL A O 1
ATOM 843 N N . ASP A 1 108 ? 6.940 -2.075 -11.394 1.00 85.94 108 ASP A N 1
ATOM 844 C CA . ASP A 1 108 ? 8.289 -2.578 -11.187 1.00 85.94 108 ASP A CA 1
ATOM 845 C C . ASP A 1 108 ? 9.044 -2.588 -12.521 1.00 85.94 108 ASP A C 1
ATOM 847 O O . ASP A 1 108 ? 8.570 -3.108 -13.533 1.00 85.94 108 ASP A O 1
ATOM 851 N N . LEU A 1 109 ? 10.233 -1.989 -12.534 1.00 88.62 109 LEU A N 1
ATOM 852 C CA . LEU A 1 109 ? 11.112 -1.969 -13.701 1.00 88.62 109 LEU A CA 1
ATOM 853 C C . LEU A 1 109 ? 12.151 -3.083 -13.557 1.00 88.62 109 LEU A C 1
ATOM 855 O O . LEU A 1 109 ? 12.883 -3.112 -12.566 1.00 88.62 109 LEU A O 1
ATOM 859 N N . VAL A 1 110 ? 12.246 -3.969 -14.547 1.00 90.00 110 VAL A N 1
ATOM 860 C CA . VAL A 1 110 ? 13.238 -5.058 -14.578 1.00 90.00 110 VAL A CA 1
ATOM 861 C C . VAL A 1 110 ? 14.284 -4.819 -15.666 1.00 90.00 110 VAL A C 1
ATOM 863 O O . VAL A 1 110 ? 14.066 -4.028 -16.582 1.00 90.00 110 VAL A O 1
ATOM 866 N N . ASN A 1 111 ? 15.442 -5.476 -15.540 1.00 89.19 111 ASN A N 1
ATOM 867 C CA . ASN A 1 111 ? 16.570 -5.377 -16.480 1.00 89.19 111 ASN A CA 1
ATOM 868 C C . ASN A 1 111 ? 17.113 -3.949 -16.693 1.00 89.19 111 ASN A C 1
ATOM 870 O O . ASN A 1 111 ? 17.652 -3.623 -17.752 1.00 89.19 111 ASN A O 1
ATOM 874 N N . ILE A 1 112 ? 17.008 -3.083 -15.679 1.00 86.44 112 ILE A N 1
ATOM 875 C CA . ILE A 1 112 ? 17.526 -1.705 -15.731 1.00 86.44 112 ILE A CA 1
ATOM 876 C C . ILE A 1 112 ? 19.036 -1.675 -16.027 1.00 86.44 112 ILE A C 1
ATOM 878 O O . ILE A 1 112 ? 19.509 -0.818 -16.768 1.00 86.44 112 ILE A O 1
ATOM 882 N N . ASP A 1 113 ? 19.793 -2.618 -15.472 1.00 85.69 113 ASP A N 1
ATOM 883 C CA . ASP A 1 113 ? 21.243 -2.757 -15.633 1.00 85.69 113 ASP A CA 1
ATOM 884 C C . ASP A 1 113 ? 21.666 -3.207 -17.043 1.00 85.69 113 ASP A C 1
ATOM 886 O O . ASP A 1 113 ? 22.794 -2.950 -17.474 1.00 85.69 113 ASP A O 1
ATOM 890 N N . LYS A 1 114 ? 20.758 -3.863 -17.774 1.00 88.38 114 LYS A N 1
ATOM 891 C CA . LYS A 1 114 ? 20.972 -4.334 -19.150 1.00 88.38 114 LYS A CA 1
ATOM 892 C C . LYS A 1 114 ? 20.373 -3.412 -20.205 1.00 88.38 114 LYS A C 1
ATOM 894 O O . LYS A 1 114 ? 20.688 -3.576 -21.378 1.00 88.38 114 LYS A O 1
ATOM 899 N N . CYS A 1 115 ? 19.562 -2.443 -19.788 1.00 89.50 115 CYS A N 1
ATOM 900 C CA . CYS A 1 115 ? 18.900 -1.478 -20.655 1.00 89.50 115 CYS A CA 1
ATOM 901 C C . CYS A 1 115 ? 19.884 -0.834 -21.644 1.00 89.50 115 CYS A C 1
ATOM 903 O O . CYS A 1 115 ? 20.836 -0.155 -21.237 1.00 89.50 115 CYS A O 1
ATOM 905 N N . TYR A 1 116 ? 19.637 -1.015 -22.944 1.00 89.12 116 TYR A N 1
ATOM 906 C CA . TYR A 1 116 ? 20.489 -0.493 -24.016 1.00 89.12 116 TYR A CA 1
ATOM 907 C C . TYR A 1 116 ? 20.696 1.026 -23.901 1.00 89.12 116 TYR A C 1
ATOM 909 O O . TYR A 1 116 ? 21.830 1.513 -23.940 1.00 89.12 116 TYR A O 1
ATOM 917 N N . GLY A 1 117 ? 19.610 1.771 -23.675 1.00 86.50 117 GLY A N 1
ATOM 918 C CA . GLY A 1 117 ? 19.633 3.227 -23.539 1.00 86.50 117 GLY A CA 1
ATOM 919 C C . GLY A 1 117 ? 20.447 3.737 -22.345 1.00 86.50 117 GLY A C 1
ATOM 920 O O . GLY A 1 117 ? 20.952 4.855 -22.395 1.00 86.50 117 GLY A O 1
ATOM 921 N N . VAL A 1 118 ? 20.616 2.933 -21.289 1.00 87.94 118 VAL A N 1
ATOM 922 C CA . VAL A 1 118 ? 21.453 3.282 -20.126 1.00 87.94 118 VAL A CA 1
ATOM 923 C C . VAL A 1 118 ? 22.895 2.840 -20.348 1.00 87.94 118 VAL A C 1
ATOM 925 O O . VAL A 1 118 ? 23.817 3.639 -20.208 1.00 87.94 118 VAL A O 1
ATOM 928 N N . LYS A 1 119 ? 23.102 1.571 -20.710 1.00 88.88 119 LYS A N 1
ATOM 929 C CA . LYS A 1 119 ? 24.429 0.946 -20.735 1.00 88.88 119 LYS A CA 1
ATOM 930 C C . LYS A 1 119 ? 25.264 1.336 -21.951 1.00 88.88 119 LYS A C 1
ATOM 932 O O . LYS A 1 119 ? 26.469 1.520 -21.816 1.00 88.88 119 LYS A O 1
ATOM 937 N N . ILE A 1 120 ? 24.643 1.423 -23.126 1.00 89.75 120 ILE A N 1
ATOM 938 C CA . ILE A 1 120 ? 25.341 1.703 -24.387 1.00 89.75 120 ILE A CA 1
ATOM 939 C C . ILE A 1 120 ? 25.306 3.198 -24.697 1.00 89.75 120 ILE A C 1
ATOM 941 O O . ILE A 1 120 ? 26.325 3.781 -25.053 1.00 89.75 120 ILE A O 1
ATOM 945 N N . GLU A 1 121 ? 24.144 3.830 -24.532 1.00 88.81 121 GLU A N 1
ATOM 946 C CA . GLU A 1 121 ? 23.940 5.235 -24.915 1.00 88.81 121 GLU A CA 1
ATOM 947 C C . GLU A 1 121 ? 24.165 6.233 -23.763 1.00 88.81 121 GLU A C 1
ATOM 949 O O . GLU A 1 121 ? 24.091 7.442 -23.981 1.00 88.81 121 GLU A O 1
ATOM 954 N N . GLY A 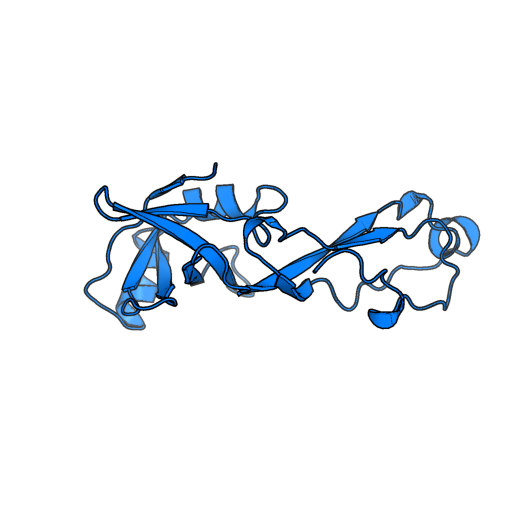1 122 ? 24.448 5.756 -22.543 1.00 85.12 122 GLY A N 1
ATOM 955 C CA . GLY A 1 122 ? 24.753 6.602 -21.381 1.00 85.12 122 GLY A CA 1
ATOM 956 C C . GLY A 1 122 ? 23.566 7.422 -20.857 1.00 85.12 122 GLY A C 1
ATOM 957 O O . GLY A 1 122 ? 23.760 8.445 -20.200 1.00 85.12 122 GLY A O 1
ATOM 958 N N . GLY A 1 123 ? 22.336 7.022 -21.182 1.00 87.44 123 GLY A N 1
ATOM 959 C CA . GLY A 1 123 ? 21.111 7.692 -20.756 1.00 87.44 123 GLY A CA 1
ATOM 960 C C . GLY A 1 123 ? 20.730 7.423 -19.297 1.00 87.44 123 GLY A C 1
ATOM 961 O O . GLY A 1 123 ? 21.276 6.552 -18.624 1.00 87.44 123 GLY A O 1
ATOM 962 N N . VAL A 1 124 ? 19.732 8.167 -18.814 1.00 87.31 124 VAL A N 1
ATOM 963 C CA . VAL A 1 124 ? 19.146 7.999 -17.474 1.00 87.31 124 VAL A CA 1
ATOM 964 C C . VAL A 1 124 ? 17.665 7.662 -17.610 1.00 87.31 124 VAL A C 1
ATOM 966 O O . VAL A 1 124 ? 16.941 8.304 -18.374 1.00 87.31 124 VAL A O 1
ATOM 969 N N . ILE A 1 125 ? 17.196 6.676 -16.844 1.00 88.31 125 ILE A N 1
ATOM 970 C CA . ILE A 1 125 ? 15.775 6.317 -16.797 1.00 88.31 125 ILE A CA 1
ATOM 971 C C . ILE A 1 125 ? 15.024 7.332 -15.940 1.00 88.31 125 ILE A C 1
ATOM 973 O O . ILE A 1 125 ? 15.325 7.524 -14.763 1.00 88.31 125 ILE A O 1
ATOM 977 N N . ASN A 1 126 ? 13.988 7.935 -16.519 1.00 89.38 126 ASN A N 1
ATOM 978 C CA . ASN A 1 126 ? 13.045 8.764 -15.782 1.00 89.38 126 ASN A CA 1
ATOM 979 C C . ASN A 1 126 ? 11.751 7.986 -15.504 1.00 89.38 126 ASN A C 1
ATOM 981 O O . ASN A 1 126 ? 10.901 7.832 -16.383 1.00 89.38 126 ASN A O 1
ATOM 985 N N . HIS A 1 127 ? 11.594 7.505 -14.270 1.00 89.38 127 HIS A N 1
ATOM 986 C CA . HIS A 1 127 ? 10.414 6.754 -13.847 1.00 89.38 127 HIS A CA 1
ATOM 987 C C . HIS A 1 127 ? 9.284 7.701 -13.405 1.00 89.38 127 HIS A C 1
ATOM 989 O O . HIS A 1 127 ? 9.117 7.997 -12.222 1.00 89.38 127 HIS A O 1
ATOM 995 N N . VAL A 1 128 ? 8.513 8.194 -14.382 1.00 87.81 128 VAL A N 1
ATOM 996 C CA . VAL A 1 128 ? 7.473 9.221 -14.168 1.00 87.81 128 VAL A CA 1
ATOM 997 C C . VAL A 1 128 ? 6.260 8.690 -13.395 1.00 87.81 128 VAL A C 1
ATOM 999 O O . VAL A 1 128 ? 5.747 9.376 -12.515 1.00 87.81 128 VAL A O 1
ATOM 1002 N N . LYS A 1 129 ? 5.784 7.480 -13.714 1.00 86.12 129 LYS A N 1
ATOM 1003 C CA . LYS A 1 129 ? 4.638 6.844 -13.047 1.00 86.12 129 LYS A CA 1
ATOM 1004 C C . LYS A 1 129 ? 5.069 5.561 -12.351 1.00 86.12 129 LYS A C 1
ATOM 1006 O O . LYS A 1 129 ? 5.173 4.535 -13.005 1.00 86.12 129 LYS A O 1
ATOM 1011 N N . LYS A 1 130 ? 5.264 5.641 -11.035 1.00 86.69 130 LYS A N 1
ATOM 1012 C CA . LYS A 1 130 ? 5.646 4.502 -10.183 1.00 86.69 130 LYS A CA 1
ATOM 1013 C C . LYS A 1 130 ? 4.483 3.590 -9.817 1.00 86.69 130 LYS A C 1
ATOM 1015 O O . LYS A 1 130 ? 4.702 2.471 -9.382 1.00 86.69 130 LYS A O 1
ATOM 1020 N N . GLU A 1 131 ? 3.262 4.087 -9.953 1.00 84.44 131 GLU A N 1
ATOM 1021 C CA . GLU A 1 131 ? 2.042 3.407 -9.540 1.00 84.44 131 GLU A CA 1
ATOM 1022 C C . GLU A 1 131 ? 0.943 3.679 -10.564 1.00 84.44 131 GLU A C 1
ATOM 1024 O O . GLU A 1 131 ? 0.874 4.770 -11.150 1.00 84.44 131 GLU A O 1
ATOM 1029 N N . ILE A 1 132 ? 0.076 2.692 -10.778 1.00 85.75 132 ILE A N 1
ATOM 1030 C CA . ILE A 1 132 ? -1.091 2.822 -11.646 1.00 85.75 132 ILE A CA 1
ATOM 1031 C C . ILE A 1 132 ? -2.336 2.251 -10.980 1.00 85.75 132 ILE A C 1
ATOM 1033 O O . ILE A 1 132 ? -2.283 1.271 -10.238 1.00 85.75 132 ILE A O 1
ATOM 1037 N N . SER A 1 133 ? -3.479 2.867 -11.264 1.00 83.25 133 SER A N 1
ATOM 1038 C CA . SER A 1 133 ? -4.772 2.359 -10.822 1.00 83.25 133 SER A CA 1
ATOM 1039 C C . SER A 1 133 ? -5.303 1.335 -11.814 1.00 83.25 133 SER A C 1
ATOM 1041 O O . SER A 1 133 ? -5.363 1.596 -13.015 1.00 83.25 133 SER A O 1
ATOM 1043 N N . VAL A 1 134 ? -5.714 0.186 -11.293 1.00 83.50 134 VAL A N 1
ATOM 1044 C CA . VAL A 1 134 ? -6.170 -0.967 -12.061 1.00 83.50 134 VAL A CA 1
ATOM 1045 C C . VAL A 1 134 ? -7.479 -1.505 -11.511 1.00 83.50 134 VAL A C 1
ATOM 1047 O O . VAL A 1 134 ? -7.751 -1.391 -10.317 1.00 83.50 134 VAL A O 1
ATOM 1050 N N . ILE A 1 135 ? -8.296 -2.098 -12.381 1.00 84.31 135 ILE A N 1
ATOM 1051 C CA . ILE A 1 135 ? -9.548 -2.753 -11.997 1.00 84.31 135 ILE A CA 1
ATOM 1052 C C . ILE A 1 135 ? -9.374 -4.248 -12.228 1.00 84.31 135 ILE A C 1
ATOM 1054 O O . ILE A 1 135 ? -9.393 -4.700 -13.368 1.00 84.31 135 ILE A O 1
ATOM 1058 N N . ALA A 1 136 ? -9.240 -5.012 -11.149 1.00 81.50 136 ALA A N 1
ATOM 1059 C CA . ALA A 1 136 ? -9.000 -6.450 -11.215 1.00 81.50 136 ALA A CA 1
ATOM 1060 C C . ALA A 1 136 ? -9.893 -7.206 -10.226 1.00 81.50 136 ALA A C 1
ATOM 1062 O O . ALA A 1 136 ? -10.416 -6.641 -9.261 1.00 81.50 136 ALA A O 1
ATOM 1063 N N . LYS A 1 137 ? -10.090 -8.504 -10.468 1.00 82.75 137 LYS A N 1
ATOM 1064 C CA . LYS A 1 137 ? -10.622 -9.408 -9.439 1.00 82.75 137 LYS A CA 1
ATOM 1065 C C . LYS A 1 137 ? -9.584 -9.562 -8.336 1.00 82.75 137 LYS A C 1
ATOM 1067 O O . LYS A 1 137 ? -8.396 -9.571 -8.633 1.00 82.75 137 LYS A O 1
ATOM 1072 N N . ALA A 1 138 ? -10.038 -9.747 -7.101 1.00 75.81 138 ALA A N 1
ATOM 1073 C CA . ALA A 1 138 ? -9.160 -9.852 -5.938 1.00 75.81 138 ALA A CA 1
ATOM 1074 C C . ALA A 1 138 ? -8.053 -10.916 -6.083 1.00 75.81 138 ALA A C 1
ATOM 1076 O O . ALA A 1 138 ? -6.916 -10.664 -5.701 1.00 75.81 138 ALA A O 1
ATOM 1077 N N . ASP A 1 139 ? -8.356 -12.047 -6.726 1.00 75.44 139 ASP A N 1
ATOM 1078 C CA . ASP A 1 139 ? -7.401 -13.148 -6.941 1.00 75.44 139 ASP A CA 1
ATOM 1079 C C . ASP A 1 139 ? -6.398 -12.893 -8.081 1.00 75.44 139 ASP A C 1
ATOM 1081 O O . ASP A 1 139 ? -5.440 -13.642 -8.265 1.00 75.44 139 ASP A O 1
ATOM 1085 N N . SER A 1 140 ? -6.634 -11.864 -8.897 1.00 77.62 140 SER A N 1
ATOM 1086 C CA . SER A 1 140 ? -5.841 -11.549 -10.091 1.00 77.62 140 SER A CA 1
ATOM 1087 C C . SER A 1 140 ? -5.036 -10.261 -9.948 1.00 77.62 140 SER A C 1
ATOM 1089 O O . SER A 1 140 ? -4.365 -9.862 -10.896 1.00 77.62 140 SER A O 1
ATOM 1091 N N . ILE A 1 141 ? -5.082 -9.610 -8.784 1.00 77.12 141 ILE A N 1
ATOM 1092 C CA . ILE A 1 141 ? -4.300 -8.401 -8.542 1.00 77.12 141 ILE A CA 1
ATOM 1093 C C . ILE A 1 141 ? -2.809 -8.774 -8.512 1.00 77.12 141 ILE A C 1
ATOM 1095 O O . ILE A 1 141 ? -2.390 -9.680 -7.792 1.00 77.12 141 ILE A O 1
ATOM 1099 N N . ARG A 1 142 ? -2.007 -8.091 -9.335 1.00 75.44 142 ARG A N 1
ATOM 1100 C CA . ARG A 1 142 ? -0.551 -8.264 -9.430 1.00 75.44 142 ARG A CA 1
ATOM 1101 C C . ARG A 1 142 ? 0.131 -6.926 -9.698 1.00 75.44 142 ARG A C 1
ATOM 1103 O O . ARG A 1 142 ? -0.470 -6.031 -10.300 1.00 75.44 142 ARG A O 1
ATOM 1110 N N . ASN A 1 143 ? 1.392 -6.825 -9.285 1.00 78.56 143 ASN A N 1
ATOM 1111 C CA . ASN A 1 143 ? 2.264 -5.724 -9.676 1.00 78.56 143 ASN A CA 1
ATOM 1112 C C . ASN A 1 143 ? 2.459 -5.708 -11.194 1.00 78.56 143 ASN A C 1
ATOM 1114 O O . ASN A 1 143 ? 2.444 -6.751 -11.853 1.00 78.56 143 ASN A O 1
ATOM 1118 N N . GLN A 1 144 ? 2.649 -4.513 -11.744 1.00 81.50 144 GLN A N 1
ATOM 1119 C CA . GLN A 1 144 ? 2.901 -4.341 -13.168 1.00 81.50 144 GLN A CA 1
ATOM 1120 C C . GLN A 1 144 ? 4.397 -4.342 -13.408 1.00 81.50 144 GLN A C 1
ATOM 1122 O O . GLN A 1 144 ? 5.099 -3.520 -12.838 1.00 81.50 144 GLN A O 1
ATOM 1127 N N . VAL A 1 145 ? 4.880 -5.246 -14.252 1.00 83.75 145 VAL A N 1
ATOM 1128 C CA . VAL A 1 145 ? 6.310 -5.369 -14.542 1.00 83.75 145 VAL A CA 1
ATOM 1129 C C . VAL A 1 145 ? 6.588 -4.859 -15.948 1.00 83.75 145 VAL A C 1
ATOM 1131 O O . VAL A 1 145 ? 5.930 -5.274 -16.903 1.00 83.75 145 VAL A O 1
ATOM 1134 N N . VAL A 1 146 ? 7.566 -3.966 -16.077 1.00 87.06 146 VAL A N 1
ATOM 1135 C CA . VAL A 1 146 ? 8.014 -3.412 -17.358 1.00 87.06 146 VAL A CA 1
ATOM 1136 C C . VAL A 1 146 ? 9.456 -3.825 -17.600 1.00 87.06 146 VAL A C 1
ATOM 1138 O O . VAL A 1 146 ? 10.342 -3.505 -16.805 1.00 87.06 146 VAL A O 1
ATOM 1141 N N . ASP A 1 147 ? 9.682 -4.526 -18.708 1.00 87.75 147 ASP A N 1
ATOM 1142 C CA . ASP A 1 147 ? 11.022 -4.890 -19.156 1.00 87.75 147 ASP A CA 1
ATOM 1143 C C . ASP A 1 147 ? 11.701 -3.702 -19.842 1.00 87.75 147 ASP A C 1
ATOM 1145 O O . ASP A 1 147 ? 11.143 -3.101 -20.763 1.00 87.75 147 ASP A O 1
ATOM 1149 N N . MET A 1 148 ? 12.893 -3.352 -19.360 1.00 88.12 148 MET A N 1
ATOM 1150 C CA . MET A 1 148 ? 13.670 -2.216 -19.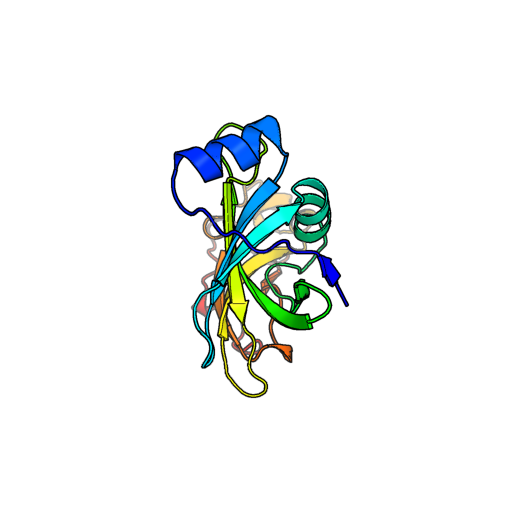843 1.00 88.12 148 MET A CA 1
ATOM 1151 C C . MET A 1 148 ? 14.838 -2.619 -20.755 1.00 88.12 148 MET A C 1
ATOM 1153 O O . MET A 1 148 ? 15.529 -1.728 -21.245 1.00 88.12 148 MET A O 1
ATOM 1157 N N . GLU A 1 149 ? 15.086 -3.912 -20.995 1.00 88.69 149 GLU A N 1
ATOM 1158 C CA . GLU A 1 149 ? 16.312 -4.397 -21.655 1.00 88.69 149 GLU A CA 1
ATOM 1159 C C . GLU A 1 149 ? 16.543 -3.779 -23.049 1.00 88.69 149 GLU A C 1
ATOM 1161 O O . GLU A 1 149 ? 17.611 -3.223 -23.319 1.00 88.69 149 GLU A O 1
ATOM 1166 N N . GLU A 1 150 ? 15.526 -3.788 -23.913 1.00 87.00 150 GLU A N 1
ATOM 1167 C CA . GLU A 1 150 ? 15.645 -3.367 -25.321 1.00 87.00 150 GLU A CA 1
ATOM 1168 C C . GLU A 1 150 ? 15.378 -1.870 -25.567 1.00 87.00 150 GLU A C 1
ATOM 1170 O O . GLU A 1 150 ? 15.461 -1.398 -26.703 1.00 87.00 150 GLU A O 1
ATOM 1175 N N . ILE A 1 151 ? 15.060 -1.102 -24.522 1.00 87.69 151 ILE A N 1
ATOM 1176 C CA . ILE A 1 151 ? 14.634 0.295 -24.663 1.00 87.69 151 ILE A CA 1
ATOM 1177 C C . ILE A 1 151 ? 15.826 1.200 -24.978 1.00 87.69 151 ILE A C 1
ATOM 1179 O O . ILE A 1 151 ? 16.844 1.183 -24.278 1.00 87.69 151 ILE A O 1
ATOM 1183 N N . LYS A 1 152 ? 15.672 2.049 -26.001 1.00 88.12 152 LYS A N 1
ATOM 1184 C CA . LYS A 1 152 ? 16.694 3.020 -26.422 1.00 88.12 152 LYS A CA 1
ATOM 1185 C C . LYS A 1 152 ? 16.498 4.392 -25.783 1.00 88.12 152 LYS A C 1
ATOM 1187 O O . LYS A 1 152 ? 15.431 4.747 -25.278 1.00 88.12 152 LYS A O 1
ATOM 1192 N N . SER A 1 153 ? 17.538 5.215 -25.824 1.00 83.56 153 SER A N 1
ATOM 1193 C CA . SER A 1 153 ? 17.485 6.599 -25.370 1.00 83.56 153 SER A CA 1
ATOM 1194 C C . SER A 1 153 ? 16.461 7.394 -26.180 1.00 83.56 153 SER A C 1
ATOM 1196 O O . SER A 1 153 ? 16.303 7.218 -27.387 1.00 83.56 153 SER A O 1
ATOM 1198 N N . LYS A 1 154 ? 15.754 8.299 -25.494 1.00 83.88 154 LYS A N 1
ATOM 1199 C CA . LYS A 1 154 ? 14.630 9.110 -26.008 1.00 83.88 154 LYS A CA 1
ATOM 1200 C C . LYS A 1 154 ? 13.344 8.335 -26.327 1.00 83.88 154 LYS A C 1
ATOM 1202 O O . LYS A 1 154 ? 12.333 8.981 -26.620 1.00 83.88 154 LYS A O 1
ATOM 1207 N N . GLU A 1 155 ? 13.328 7.008 -26.214 1.00 86.38 155 GLU A N 1
ATOM 1208 C CA . GLU A 1 155 ? 12.088 6.235 -26.285 1.00 86.38 155 GLU A CA 1
ATOM 1209 C C . GLU A 1 155 ? 11.260 6.383 -25.002 1.00 86.38 155 GLU A C 1
ATOM 1211 O O . GLU A 1 155 ? 11.762 6.703 -23.922 1.00 86.38 155 GLU A O 1
ATOM 1216 N N . LYS A 1 156 ? 9.943 6.203 -25.134 1.00 86.94 156 LYS A N 1
ATOM 1217 C CA . LYS A 1 156 ? 8.985 6.334 -24.032 1.00 86.94 156 LYS A CA 1
ATOM 1218 C C . LYS A 1 156 ? 8.116 5.090 -23.973 1.00 86.94 156 LYS A C 1
ATOM 1220 O O . LYS A 1 156 ? 7.368 4.832 -24.915 1.00 86.94 156 LYS A O 1
ATOM 1225 N N . VAL A 1 157 ? 8.130 4.399 -22.838 1.00 86.69 157 VAL A N 1
ATOM 1226 C CA . VAL A 1 157 ? 7.127 3.371 -22.541 1.00 86.69 157 VAL A CA 1
ATOM 1227 C C . VAL A 1 157 ? 5.825 4.065 -22.174 1.00 86.69 157 VAL A C 1
ATOM 1229 O O . VAL A 1 157 ? 5.781 4.899 -21.266 1.00 86.69 157 VAL A O 1
ATOM 1232 N N . ARG A 1 158 ? 4.754 3.752 -22.903 1.00 86.81 158 ARG A N 1
ATOM 1233 C CA . ARG A 1 158 ? 3.409 4.248 -22.604 1.00 86.81 158 ARG A CA 1
ATOM 1234 C C . ARG A 1 158 ? 2.611 3.161 -21.896 1.00 86.81 158 ARG A C 1
ATOM 1236 O O . ARG A 1 158 ? 2.853 1.975 -22.076 1.00 86.81 158 ARG A O 1
ATOM 1243 N N . LEU A 1 159 ? 1.589 3.563 -21.146 1.00 80.56 159 LEU A N 1
ATOM 1244 C CA . LEU A 1 159 ? 0.656 2.594 -20.562 1.00 80.56 159 LEU A CA 1
ATOM 1245 C C . LEU A 1 159 ? -0.062 1.780 -21.645 1.00 80.56 159 LEU A C 1
ATOM 1247 O O . LEU A 1 159 ? -0.269 0.591 -21.471 1.00 80.56 159 LEU A O 1
ATOM 1251 N N . SER A 1 160 ? -0.344 2.395 -22.796 1.00 82.81 160 SER A N 1
ATOM 1252 C CA . SER A 1 160 ? -0.958 1.729 -23.949 1.00 82.81 160 SER A CA 1
ATOM 1253 C C . SER A 1 160 ? -0.076 0.667 -24.613 1.00 82.81 160 SER A C 1
ATOM 1255 O O . SER A 1 160 ? -0.575 -0.090 -25.432 1.00 82.81 160 SER A O 1
ATOM 1257 N N . SER A 1 161 ? 1.236 0.653 -24.345 1.00 79.12 161 SER A N 1
ATOM 1258 C CA . SER A 1 161 ? 2.153 -0.370 -24.875 1.00 79.12 161 SER A CA 1
ATOM 1259 C C . SER A 1 161 ? 2.339 -1.555 -23.927 1.00 79.12 161 SER A C 1
ATOM 1261 O O . SER A 1 161 ? 2.970 -2.538 -24.307 1.00 79.12 161 SER A O 1
ATOM 1263 N N . LEU A 1 162 ? 1.814 -1.476 -22.701 1.00 74.06 162 LEU A N 1
ATOM 1264 C CA . LEU A 1 162 ? 1.800 -2.612 -21.787 1.00 74.06 162 LEU A CA 1
ATOM 1265 C C . LEU A 1 162 ? 0.729 -3.594 -22.268 1.00 74.06 162 LEU A C 1
ATOM 1267 O O . LEU A 1 162 ? -0.389 -3.186 -22.570 1.00 74.06 162 LEU A O 1
ATOM 1271 N N . LYS A 1 163 ? 1.081 -4.878 -22.393 1.00 61.34 163 LYS A N 1
ATOM 1272 C CA . LYS A 1 163 ? 0.148 -5.910 -22.870 1.00 61.34 163 LYS A CA 1
ATOM 1273 C C . LYS A 1 163 ? -1.073 -5.977 -21.942 1.00 61.34 163 LYS A C 1
ATOM 1275 O O . LYS A 1 163 ? -0.901 -6.071 -20.731 1.00 61.34 163 LYS A O 1
ATOM 1280 N N . ASP A 1 164 ? -2.273 -6.041 -22.521 1.00 52.53 164 ASP A N 1
ATOM 1281 C CA . ASP A 1 164 ? -3.585 -6.092 -21.839 1.00 52.53 164 ASP A CA 1
ATOM 1282 C C . ASP A 1 164 ? -3.816 -7.327 -20.932 1.00 52.53 164 ASP A C 1
ATOM 1284 O O . ASP A 1 164 ? -4.906 -7.533 -20.403 1.00 52.53 164 ASP A O 1
ATOM 1288 N N . ASN A 1 165 ? -2.809 -8.175 -20.717 1.00 44.84 165 ASN A N 1
ATOM 1289 C CA . ASN A 1 165 ? -2.959 -9.511 -20.131 1.00 44.84 165 ASN A CA 1
ATOM 1290 C C . ASN A 1 165 ? -3.013 -9.554 -18.592 1.00 44.84 165 ASN A C 1
ATOM 1292 O O . ASN A 1 165 ? -2.671 -10.578 -18.001 1.00 44.84 165 ASN A O 1
ATOM 1296 N N . PHE A 1 166 ? -3.431 -8.479 -17.922 1.00 49.12 166 PHE A N 1
ATOM 1297 C CA . PHE A 1 166 ? -3.335 -8.397 -16.458 1.00 49.12 166 PHE A CA 1
ATOM 1298 C C . PHE A 1 166 ? -4.625 -7.969 -15.725 1.00 49.12 166 PHE A C 1
ATOM 1300 O O . PHE A 1 166 ? -4.549 -7.740 -14.516 1.00 49.12 166 PHE A O 1
ATOM 1307 N N . PHE A 1 167 ? -5.799 -7.910 -16.388 1.00 41.97 167 PHE A N 1
ATOM 1308 C CA . PHE A 1 167 ? -7.089 -7.505 -15.774 1.00 41.97 167 PHE A CA 1
ATOM 1309 C C . PHE A 1 167 ? -8.277 -8.444 -16.028 1.00 41.97 167 PHE A C 1
ATOM 1311 O O . PHE A 1 167 ? -8.455 -8.896 -17.178 1.00 41.97 167 PHE A O 1
#

Secondary structure (DSSP, 8-state):
--EEEEEE-S--SHHHHHHHHHTS-EEEEEEE-TTS--EEEEEEHHHHHHHHTSTTGGGS-EEEEETTEEEEEEEEEEEE-SSSS-EEEEEEEEPPTT-EEEEEEEEEEE-TTT-HHHHTT--------SEEEEEEEGGG---EEEE-TTPPTT----GGGS-STT-

pLDDT: mean 85.1, std 8.19, range [41.97, 94.69]

Sequence (167 aa):
MINLKVEKREKVGGLSSKKAIKEDKKVPAIIYGGDKEPMPVFLQNNELIKIISSENVFGSVIEIDIDNKKEMVVFKEVQKHPSKNIFTHVDLLRVIPGKKVAVTVPVDLVNIDKCYGVKIEGGVINHVKKEISVIAKADSIRNQVVDMEEIKSKEKVRLSSLKDNFF

Foldseek 3Di:
DAEFEKEFDPDDDDVVLVCCVPPVQWAWEWEDDDPDDITIITGRFVSVCVQVPDPCQQQAWYWYAYPNDTFIWHWADWAADPPDRGTRYTYIYTADAPAKDWTKAFEAEPPPVQQCQCPVVVDDDDPPGGIDIDTGHNVQGGHHYDYRNDDHPPDDDDPVPRDPPRD

Radius of gyration: 18.87 Å; chains: 1; bounding box: 48×30×48 Å